Protein AF-A0A2I3GAI7-F1 (afdb_monomer_lite)

Radius of gyration: 13.67 Å; chains: 1; bounding box: 31×22×41 Å

Organism: Nomascus leucogenys (NCBI:txid61853)

Structure (mmCIF, N/CA/C/O backbone):
data_AF-A0A2I3GAI7-F1
#
_entry.id   AF-A0A2I3GAI7-F1
#
loop_
_atom_site.group_PDB
_atom_site.id
_atom_site.type_symbol
_atom_site.label_atom_id
_atom_site.label_alt_id
_atom_site.label_comp_id
_atom_site.label_asym_id
_atom_site.label_entity_id
_atom_site.label_seq_id
_atom_site.pdbx_PDB_ins_code
_atom_site.Cartn_x
_atom_site.Cartn_y
_atom_site.Cartn_z
_atom_site.occupancy
_atom_site.B_iso_or_equiv
_atom_site.auth_seq_id
_atom_site.auth_comp_id
_atom_site.auth_asym_id
_atom_site.auth_atom_id
_atom_site.pdbx_PDB_model_num
ATOM 1 N N . ILE A 1 1 ? 7.949 -14.761 -0.080 1.00 50.06 1 ILE A N 1
ATOM 2 C CA . ILE A 1 1 ? 8.715 -13.761 0.702 1.00 50.06 1 ILE A CA 1
ATOM 3 C C . ILE A 1 1 ? 8.992 -12.595 -0.250 1.00 50.06 1 ILE A C 1
ATOM 5 O O . ILE A 1 1 ? 9.192 -12.878 -1.424 1.00 50.06 1 ILE A O 1
ATOM 9 N N . SER A 1 2 ? 8.877 -11.343 0.221 1.00 53.00 2 SER A N 1
ATOM 10 C CA . SER A 1 2 ? 8.983 -10.068 -0.538 1.00 53.00 2 SER A CA 1
ATOM 11 C C . SER A 1 2 ? 7.683 -9.417 -1.057 1.00 53.00 2 SER A C 1
ATOM 13 O O . SER A 1 2 ? 7.713 -8.711 -2.057 1.00 53.00 2 SER A O 1
ATOM 15 N N . TYR A 1 3 ? 6.539 -9.589 -0.382 1.00 58.62 3 TYR A N 1
ATOM 16 C CA . TYR A 1 3 ? 5.337 -8.775 -0.671 1.00 58.62 3 TYR A CA 1
ATOM 17 C C . TYR A 1 3 ? 5.438 -7.362 -0.077 1.00 58.62 3 TYR A C 1
ATOM 19 O O . TYR A 1 3 ? 5.038 -6.386 -0.696 1.00 58.62 3 TYR A O 1
ATOM 27 N N . GLN A 1 4 ? 6.090 -7.243 1.081 1.00 67.38 4 GLN A N 1
ATOM 28 C CA . GLN A 1 4 ? 6.256 -5.978 1.796 1.00 67.38 4 GLN A CA 1
ATOM 29 C C . GLN A 1 4 ? 7.298 -5.041 1.165 1.00 67.38 4 GLN A C 1
ATOM 31 O O . GLN A 1 4 ? 7.312 -3.860 1.489 1.00 67.38 4 GLN A O 1
ATOM 36 N N . LEU A 1 5 ? 8.134 -5.525 0.236 1.00 78.56 5 LEU A N 1
ATOM 37 C CA . LEU A 1 5 ? 9.176 -4.705 -0.395 1.00 78.56 5 LEU A CA 1
ATOM 38 C C . LEU A 1 5 ? 8.577 -3.500 -1.140 1.00 78.56 5 LEU A C 1
ATOM 40 O O . LEU A 1 5 ? 9.119 -2.401 -1.087 1.00 78.56 5 LEU A O 1
ATOM 44 N N . TYR A 1 6 ? 7.419 -3.685 -1.783 1.00 81.19 6 TYR A N 1
ATOM 45 C CA . TYR A 1 6 ? 6.732 -2.610 -2.501 1.00 81.19 6 TYR A CA 1
ATOM 46 C C . TYR A 1 6 ? 6.011 -1.626 -1.578 1.00 81.19 6 TYR A C 1
ATOM 48 O O . TYR A 1 6 ? 5.659 -0.532 -2.014 1.00 81.19 6 TYR A O 1
ATOM 56 N N . ARG A 1 7 ? 5.820 -1.971 -0.301 1.00 80.44 7 ARG A N 1
ATOM 57 C CA . ARG A 1 7 ? 5.193 -1.082 0.682 1.00 80.44 7 ARG A CA 1
ATOM 58 C C . ARG A 1 7 ? 6.121 0.054 1.098 1.00 80.44 7 ARG A C 1
ATOM 60 O O . ARG A 1 7 ? 5.648 1.154 1.328 1.00 80.44 7 ARG A O 1
ATOM 67 N N . SER A 1 8 ? 7.433 -0.174 1.090 1.00 82.62 8 SER A N 1
ATOM 68 C CA . SER A 1 8 ? 8.442 0.861 1.362 1.00 82.62 8 SER A CA 1
ATOM 69 C C . SER A 1 8 ? 8.736 1.775 0.163 1.00 82.62 8 SER A C 1
ATOM 71 O O . SER A 1 8 ? 9.629 2.614 0.234 1.00 82.62 8 SER A O 1
ATOM 73 N N . THR A 1 9 ? 8.025 1.617 -0.958 1.00 87.00 9 THR A N 1
ATOM 74 C CA . THR A 1 9 ? 8.124 2.545 -2.098 1.00 87.00 9 THR A CA 1
ATOM 75 C C . THR A 1 9 ? 7.267 3.780 -1.854 1.00 87.00 9 THR A C 1
ATOM 77 O O . THR A 1 9 ? 6.319 3.716 -1.082 1.00 87.00 9 THR A O 1
ATOM 80 N N . THR A 1 10 ? 7.519 4.887 -2.558 1.00 88.38 10 THR A N 1
ATOM 81 C CA . THR A 1 10 ? 6.704 6.113 -2.445 1.00 88.38 10 THR A CA 1
ATOM 82 C C . THR A 1 10 ? 5.203 5.844 -2.609 1.00 88.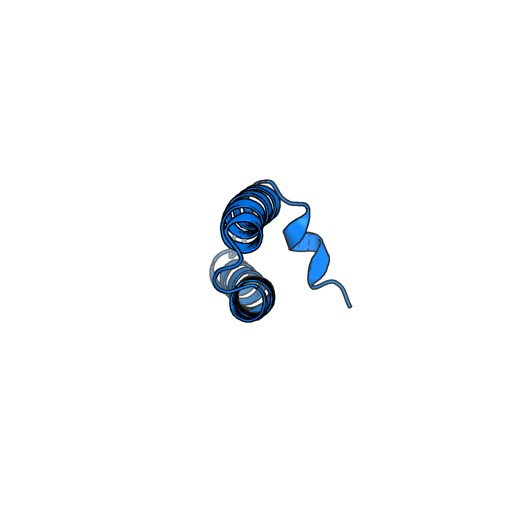38 10 THR A C 1
ATOM 84 O O . THR A 1 10 ? 4.397 6.373 -1.851 1.00 88.38 10 THR A O 1
ATOM 87 N N . LEU A 1 11 ? 4.824 4.963 -3.546 1.00 86.81 11 LEU A N 1
ATOM 88 C CA . LEU A 1 11 ? 3.429 4.564 -3.757 1.00 86.81 11 LEU A CA 1
ATOM 89 C C . LEU A 1 11 ? 2.875 3.743 -2.581 1.00 86.81 11 LEU A C 1
ATOM 91 O O . LEU A 1 11 ? 1.748 3.963 -2.146 1.00 86.81 11 LEU A O 1
ATOM 95 N N . GLY A 1 12 ? 3.664 2.796 -2.071 1.00 88.75 12 GLY A N 1
ATOM 96 C CA . GLY A 1 12 ? 3.286 1.977 -0.921 1.00 88.75 12 GLY A CA 1
ATOM 97 C C . GLY A 1 12 ? 3.195 2.775 0.383 1.00 88.75 12 GLY A C 1
ATOM 98 O O . GLY A 1 12 ? 2.324 2.498 1.205 1.00 88.75 12 GLY A O 1
ATOM 99 N N . ASN A 1 13 ? 4.047 3.786 0.558 1.00 90.06 13 ASN A N 1
ATOM 100 C CA . ASN A 1 13 ? 4.039 4.664 1.724 1.00 90.06 13 ASN A CA 1
ATOM 101 C C . ASN A 1 13 ? 2.796 5.558 1.723 1.00 90.06 13 ASN A C 1
ATOM 103 O O . ASN A 1 13 ? 2.056 5.541 2.698 1.00 90.06 13 ASN A O 1
ATOM 107 N N . GLY A 1 14 ? 2.482 6.210 0.596 1.00 90.75 14 GLY A N 1
ATOM 108 C CA . GLY A 1 14 ? 1.277 7.042 0.492 1.00 90.75 14 GLY A CA 1
ATOM 109 C C . GLY A 1 14 ? -0.024 6.253 0.686 1.00 90.75 14 GLY A C 1
ATOM 110 O O . GLY A 1 14 ? -0.976 6.749 1.292 1.00 90.75 14 GLY A O 1
ATOM 111 N N . LEU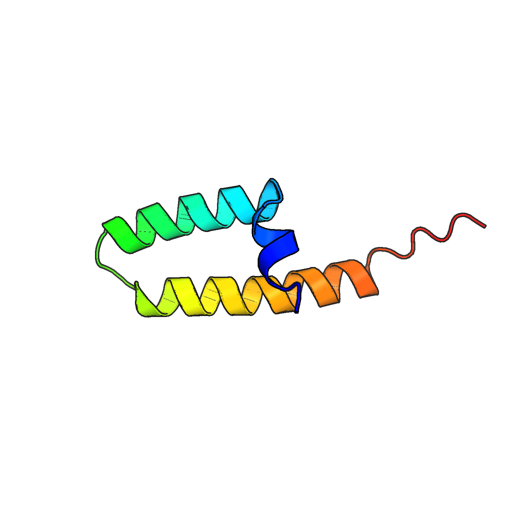 A 1 15 ? -0.064 4.990 0.236 1.00 89.06 15 LEU A N 1
ATOM 112 C CA . LEU A 1 15 ? -1.192 4.101 0.517 1.00 89.06 15 LEU A CA 1
ATOM 113 C C . LEU A 1 15 ? -1.300 3.778 2.013 1.00 89.06 15 LEU A C 1
ATOM 115 O O . LEU A 1 15 ? -2.400 3.801 2.554 1.00 89.06 15 LEU A O 1
ATOM 119 N N . GLN A 1 16 ? -0.183 3.476 2.680 1.00 88.12 16 GLN A N 1
ATOM 120 C CA . GLN A 1 16 ? -0.173 3.197 4.118 1.00 88.12 16 GLN A CA 1
ATOM 121 C C . GLN A 1 16 ? -0.590 4.418 4.936 1.00 88.12 16 GLN A C 1
ATOM 123 O O . GLN A 1 16 ? -1.436 4.268 5.805 1.00 88.12 16 GLN A O 1
ATOM 128 N N . GLU A 1 17 ? -0.100 5.614 4.607 1.00 90.69 17 GLU A N 1
ATOM 129 C CA . GLU A 1 17 ? -0.498 6.862 5.275 1.00 90.69 17 GLU A CA 1
ATOM 130 C C . GLU A 1 17 ? -2.008 7.114 5.146 1.00 90.69 17 GLU A C 1
ATOM 132 O O . GLU A 1 17 ? -2.679 7.389 6.140 1.00 90.69 17 GLU A O 1
ATOM 137 N N . SER A 1 18 ? -2.569 6.910 3.948 1.00 88.50 18 SER A N 1
ATOM 138 C CA . SER A 1 18 ? -4.017 7.025 3.711 1.00 88.50 18 SER A CA 1
ATOM 139 C C . SER A 1 18 ? -4.820 5.986 4.507 1.00 88.50 18 SER A C 1
ATOM 141 O O . SER A 1 18 ? -5.905 6.268 5.015 1.00 88.50 18 SER A O 1
ATOM 143 N N . LEU A 1 19 ? -4.299 4.760 4.617 1.00 87.62 19 LEU A N 1
ATOM 144 C CA . LEU A 1 19 ? -4.924 3.694 5.398 1.00 87.62 19 LEU A CA 1
ATOM 145 C C . LEU A 1 19 ? -4.814 3.939 6.905 1.00 87.62 19 LEU A C 1
ATOM 147 O O . LEU A 1 19 ? -5.751 3.610 7.623 1.00 87.62 19 LEU A O 1
ATOM 151 N N . ASP A 1 20 ? -3.724 4.534 7.384 1.00 87.75 20 ASP A N 1
ATOM 152 C CA . ASP A 1 20 ? -3.547 4.928 8.782 1.00 87.75 20 ASP A CA 1
ATOM 153 C C . ASP A 1 20 ? -4.574 5.987 9.197 1.00 87.75 20 ASP A C 1
ATOM 155 O O . ASP A 1 20 ? -5.152 5.895 10.279 1.00 87.75 20 ASP A O 1
ATOM 159 N N . GLU A 1 21 ? -4.873 6.961 8.332 1.00 85.50 21 GLU A N 1
ATOM 160 C CA . GLU A 1 21 ? -5.953 7.925 8.585 1.00 85.50 21 GLU A CA 1
ATOM 161 C C . GLU A 1 21 ? -7.330 7.249 8.667 1.00 85.50 21 GLU A C 1
ATOM 163 O O . GLU A 1 21 ? -8.119 7.544 9.570 1.00 85.50 21 GLU A O 1
ATOM 168 N N . LEU A 1 22 ? -7.597 6.278 7.789 1.00 81.94 22 LEU A N 1
ATOM 169 C CA . LEU A 1 22 ? -8.830 5.487 7.825 1.00 81.94 22 LEU A CA 1
ATOM 170 C C . LEU A 1 22 ? -8.912 4.626 9.095 1.00 81.94 22 LEU A C 1
ATOM 172 O O . LEU A 1 22 ? -9.944 4.620 9.761 1.00 81.94 22 LEU A O 1
ATOM 176 N N . ILE A 1 23 ? -7.820 3.976 9.501 1.00 82.88 23 ILE A N 1
ATOM 177 C CA . ILE A 1 23 ? -7.753 3.178 10.736 1.00 82.88 23 ILE A CA 1
ATOM 178 C C . ILE A 1 23 ? -7.962 4.062 11.975 1.00 82.88 23 ILE A C 1
ATOM 180 O O . ILE A 1 23 ? -8.675 3.663 12.899 1.00 82.88 23 ILE A O 1
ATOM 184 N N . LYS A 1 24 ? -7.392 5.277 11.999 1.00 80.56 24 LYS A N 1
ATOM 185 C CA . LYS A 1 24 ? -7.568 6.250 13.094 1.00 80.56 24 LYS A CA 1
ATOM 186 C C . LYS A 1 24 ? -9.016 6.684 13.276 1.00 80.56 24 LYS A C 1
ATOM 188 O O . LYS A 1 24 ? -9.426 6.942 14.404 1.00 80.56 24 LYS A O 1
ATOM 193 N N . SER A 1 25 ? -9.806 6.704 12.203 1.00 80.62 25 SER A 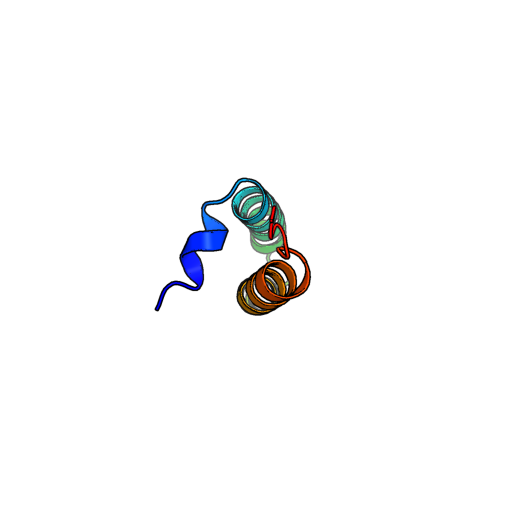N 1
ATOM 194 C CA . SER A 1 25 ? -11.246 6.972 12.286 1.00 80.62 25 SER A CA 1
ATOM 195 C C . SER A 1 25 ? -12.047 5.849 12.976 1.00 80.62 25 SER A C 1
ATOM 197 O O . SER A 1 25 ? -13.260 5.969 13.125 1.00 80.62 25 SER A O 1
ATOM 199 N N . GLN A 1 26 ? -11.389 4.751 13.392 1.00 68.50 26 GLN A N 1
ATOM 200 C CA . GLN A 1 26 ? -11.967 3.488 13.884 1.00 68.50 26 GLN A CA 1
ATOM 201 C C . GLN A 1 26 ? -12.947 2.809 12.921 1.00 68.50 26 GLN A C 1
ATOM 203 O O . GLN A 1 26 ? -13.515 1.760 13.233 1.00 68.50 26 GLN A O 1
ATOM 208 N N . GLN A 1 27 ? -13.115 3.351 11.720 1.00 63.41 27 GLN A N 1
ATOM 209 C CA . GLN A 1 27 ? -13.885 2.722 10.674 1.00 63.41 27 GLN A CA 1
ATOM 210 C C . GLN A 1 27 ? -12.932 1.880 9.816 1.00 63.41 27 GLN A C 1
ATOM 212 O O . GLN A 1 27 ? -11.942 2.366 9.282 1.00 63.41 27 GLN A O 1
ATOM 217 N N . PHE A 1 28 ? -13.243 0.592 9.664 1.00 71.44 28 PHE A N 1
ATOM 218 C CA . PHE A 1 28 ? -12.637 -0.280 8.649 1.00 71.44 28 PHE A CA 1
ATOM 219 C C . PHE A 1 28 ? -11.180 -0.749 8.868 1.00 71.44 28 PHE A C 1
ATOM 221 O O . PHE A 1 28 ? -10.487 -1.065 7.900 1.00 71.44 28 PHE A O 1
ATOM 228 N N . THR A 1 29 ? -10.733 -0.947 10.114 1.00 76.19 29 THR A N 1
ATOM 229 C CA . THR A 1 29 ? -9.395 -1.510 10.421 1.00 76.19 29 THR A CA 1
ATOM 230 C C . THR A 1 29 ? -9.121 -2.846 9.719 1.00 76.19 29 THR A C 1
ATOM 232 O O . THR A 1 29 ? -8.050 -3.066 9.155 1.00 76.19 29 THR A O 1
ATOM 235 N N . GLN A 1 30 ? -10.118 -3.734 9.687 1.00 77.00 30 GLN A N 1
ATOM 236 C CA . GLN A 1 30 ? -10.001 -5.031 9.014 1.00 77.00 30 GLN A CA 1
ATOM 237 C C . GLN A 1 30 ? -9.898 -4.886 7.486 1.00 77.00 30 GLN A C 1
ATOM 239 O O . GLN A 1 30 ? -9.220 -5.675 6.827 1.00 77.00 30 GLN A O 1
ATOM 244 N N . LEU A 1 31 ? -10.556 -3.872 6.915 1.00 84.19 31 LEU A N 1
ATOM 245 C CA . LEU A 1 31 ? -10.553 -3.613 5.477 1.00 84.19 31 LEU A CA 1
ATOM 246 C C . LEU A 1 31 ? -9.207 -3.042 5.023 1.00 84.19 31 LEU A C 1
ATOM 248 O O . LEU A 1 31 ? -8.714 -3.431 3.970 1.00 84.19 31 LEU A O 1
ATOM 252 N N . ALA A 1 32 ? -8.579 -2.185 5.830 1.00 83.06 32 ALA A N 1
ATOM 253 C CA . ALA A 1 32 ? -7.278 -1.598 5.515 1.00 83.06 32 ALA A CA 1
ATOM 254 C C . ALA A 1 32 ? -6.192 -2.668 5.296 1.00 83.06 32 ALA A C 1
ATOM 256 O O . ALA A 1 32 ? -5.436 -2.624 4.322 1.0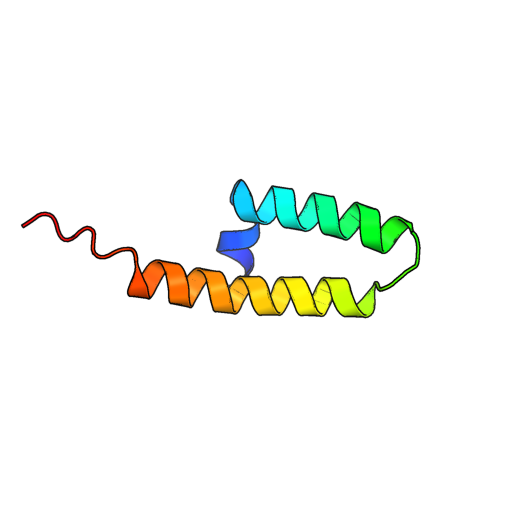0 83.06 32 ALA A O 1
ATOM 257 N N . LEU A 1 33 ? -6.179 -3.703 6.141 1.00 82.81 33 LEU A N 1
ATOM 258 C CA . LEU A 1 33 ? -5.312 -4.873 5.968 1.00 82.81 33 LEU A CA 1
ATOM 259 C C . LEU A 1 33 ? -5.601 -5.633 4.665 1.00 82.81 33 LEU A C 1
ATOM 261 O O . LEU A 1 33 ? -4.667 -6.053 3.979 1.00 82.81 33 LEU A O 1
ATOM 265 N N . GLN A 1 34 ? -6.875 -5.790 4.295 1.00 86.38 34 GLN A N 1
ATOM 266 C CA . GLN A 1 34 ? -7.265 -6.429 3.032 1.00 86.38 34 GLN A CA 1
ATOM 267 C C . GLN A 1 34 ? -6.814 -5.609 1.815 1.00 86.38 34 GLN A C 1
ATOM 269 O O . GLN A 1 34 ? -6.303 -6.179 0.851 1.00 86.38 34 GLN A O 1
ATOM 274 N N . VAL A 1 35 ? -6.927 -4.280 1.874 1.00 87.75 35 VAL A N 1
ATOM 275 C CA . VAL A 1 35 ? -6.456 -3.373 0.816 1.00 87.75 35 VAL A CA 1
ATOM 276 C C . VAL A 1 35 ? -4.943 -3.489 0.631 1.00 87.75 35 VAL A C 1
ATOM 278 O O . VAL A 1 35 ? -4.478 -3.604 -0.501 1.00 87.75 35 VAL A O 1
ATOM 281 N N . LEU A 1 36 ? -4.174 -3.557 1.721 1.00 85.50 36 LEU A N 1
ATOM 282 C CA . LEU A 1 36 ? -2.725 -3.773 1.662 1.00 85.50 36 LEU A CA 1
ATOM 283 C C . LEU A 1 36 ? -2.350 -5.107 1.001 1.00 85.50 36 LEU A C 1
ATOM 285 O O . LEU A 1 36 ? -1.442 -5.162 0.174 1.00 85.50 36 LEU A O 1
ATOM 289 N N . LEU A 1 37 ? -3.066 -6.186 1.321 1.00 87.19 37 LEU A N 1
ATOM 290 C CA . LEU A 1 37 ? -2.852 -7.486 0.677 1.00 87.19 37 LEU A CA 1
ATOM 291 C C . LEU A 1 37 ? -3.225 -7.465 -0.812 1.00 87.19 37 LEU A C 1
ATOM 293 O O . LEU A 1 37 ? -2.567 -8.115 -1.629 1.00 87.19 37 LEU A O 1
ATOM 297 N N . GLN A 1 38 ? -4.272 -6.726 -1.179 1.00 87.94 38 GLN A N 1
ATOM 298 C CA . GLN A 1 38 ? -4.670 -6.562 -2.574 1.00 87.94 38 GLN A CA 1
ATOM 299 C C . GLN A 1 38 ? -3.647 -5.727 -3.354 1.00 87.94 38 GLN A C 1
ATOM 301 O O . GLN A 1 38 ? -3.326 -6.067 -4.495 1.00 87.94 38 GLN A O 1
ATOM 306 N N . PHE A 1 39 ? -3.088 -4.690 -2.730 1.00 87.25 39 PHE A N 1
ATOM 307 C CA . PHE A 1 39 ? -2.009 -3.887 -3.294 1.00 87.25 39 PHE A CA 1
ATOM 308 C C . PHE A 1 39 ? -0.777 -4.741 -3.613 1.00 87.25 39 PHE A C 1
ATOM 310 O O . PHE A 1 39 ? -0.289 -4.696 -4.743 1.00 87.25 39 PHE A O 1
ATOM 317 N N . ASP A 1 40 ? -0.339 -5.595 -2.681 1.00 86.50 40 ASP A N 1
ATOM 318 C CA . ASP A 1 40 ? 0.814 -6.485 -2.887 1.00 86.50 40 ASP A CA 1
ATOM 319 C C . ASP A 1 40 ? 0.640 -7.395 -4.125 1.00 86.50 40 ASP A C 1
ATOM 321 O O . ASP A 1 40 ? 1.595 -7.668 -4.860 1.00 86.50 40 ASP A O 1
ATOM 325 N N . LYS A 1 41 ? -0.588 -7.859 -4.395 1.00 86.81 41 LYS A N 1
ATOM 326 C CA . LYS A 1 41 ? -0.907 -8.662 -5.590 1.00 86.81 41 LYS A CA 1
ATOM 327 C C . LYS A 1 41 ? -0.945 -7.807 -6.858 1.00 86.81 41 LYS A C 1
ATOM 329 O O . LYS A 1 41 ? -0.370 -8.190 -7.881 1.00 86.81 41 LYS A O 1
ATOM 334 N N . ALA A 1 42 ? -1.619 -6.661 -6.793 1.00 86.75 42 ALA A N 1
ATOM 335 C CA . ALA A 1 42 ? -1.835 -5.778 -7.933 1.00 86.75 42 ALA A CA 1
ATOM 336 C C . ALA A 1 42 ? -0.529 -5.157 -8.442 1.00 86.75 42 ALA A C 1
ATOM 338 O O . ALA A 1 42 ? -0.315 -5.102 -9.657 1.00 86.75 42 ALA A O 1
ATOM 339 N N . ILE A 1 43 ? 0.367 -4.746 -7.537 1.00 84.56 43 ILE A N 1
ATOM 340 C CA . ILE A 1 43 ? 1.650 -4.136 -7.895 1.00 84.56 43 ILE A CA 1
ATOM 341 C C . ILE A 1 43 ? 2.545 -5.144 -8.618 1.00 84.56 43 ILE A C 1
ATOM 343 O O . ILE A 1 43 ? 3.098 -4.831 -9.666 1.00 84.56 43 ILE A O 1
ATOM 347 N N . LYS A 1 44 ? 2.594 -6.397 -8.149 1.00 81.44 44 LYS A N 1
ATOM 348 C CA . LYS A 1 44 ? 3.360 -7.467 -8.795 1.00 81.44 44 LYS A CA 1
ATOM 349 C C . LYS A 1 44 ? 2.848 -7.756 -10.205 1.00 81.44 44 LYS A C 1
ATOM 351 O O . LYS A 1 44 ? 3.647 -7.824 -11.135 1.00 81.44 44 LYS A O 1
ATOM 356 N N . SER A 1 45 ? 1.531 -7.919 -10.365 1.00 83.19 45 SER A N 1
ATOM 357 C CA . SER A 1 45 ? 0.930 -8.167 -11.684 1.00 83.19 45 SER A CA 1
ATOM 358 C C . SER A 1 45 ? 1.179 -6.996 -12.629 1.00 83.19 45 SER A C 1
ATOM 360 O O . SER A 1 45 ? 1.583 -7.195 -13.769 1.00 83.19 45 SER A O 1
ATOM 362 N N . SER A 1 46 ? 1.000 -5.770 -12.139 1.00 83.44 46 SER A N 1
ATOM 363 C CA . SER A 1 46 ? 1.198 -4.562 -12.936 1.00 83.44 46 SER A CA 1
ATOM 364 C C . SER A 1 46 ? 2.652 -4.389 -13.354 1.00 83.44 46 SER A C 1
ATOM 366 O O . SER A 1 46 ? 2.901 -4.080 -14.511 1.00 83.44 46 SER A O 1
ATOM 368 N N . LEU A 1 47 ? 3.611 -4.624 -12.456 1.00 79.81 47 LEU A N 1
ATOM 369 C CA . LEU A 1 47 ? 5.035 -4.562 -12.780 1.00 79.81 47 LEU A CA 1
ATOM 370 C C . LEU A 1 47 ? 5.412 -5.654 -13.788 1.00 79.81 47 LEU A C 1
ATOM 372 O O . LEU A 1 47 ? 6.051 -5.351 -14.785 1.00 79.81 47 LEU A O 1
ATOM 376 N N . ALA A 1 48 ? 4.955 -6.894 -13.596 1.00 78.94 48 ALA A N 1
ATOM 377 C CA . ALA A 1 48 ? 5.239 -7.992 -14.522 1.00 78.94 48 ALA A CA 1
ATOM 378 C C . ALA A 1 48 ? 4.613 -7.793 -15.916 1.00 78.94 48 ALA A C 1
ATOM 380 O O . ALA A 1 48 ? 5.200 -8.196 -16.916 1.00 78.94 48 ALA A O 1
ATOM 381 N N . GLN A 1 49 ? 3.425 -7.185 -15.994 1.00 76.81 49 GLN A N 1
ATOM 382 C CA . GLN A 1 49 ? 2.721 -6.959 -17.260 1.00 76.81 49 GLN A CA 1
ATOM 383 C C . GLN A 1 4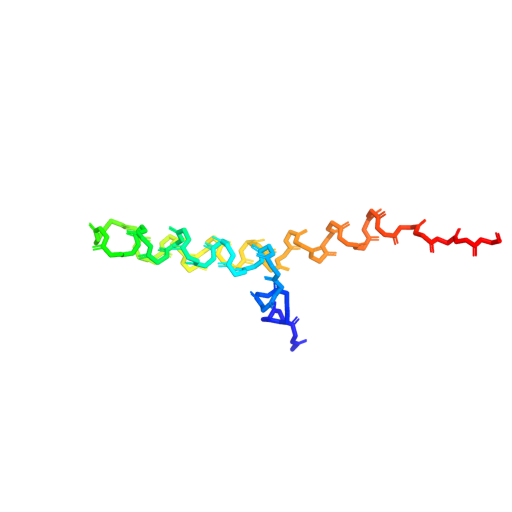9 ? 3.139 -5.664 -17.965 1.00 76.81 49 GLN A C 1
ATOM 385 O O . GLN A 1 49 ? 3.176 -5.632 -19.194 1.00 76.81 49 GLN A O 1
ATOM 390 N N . ARG A 1 50 ? 3.421 -4.589 -17.215 1.00 69.94 50 ARG A N 1
ATOM 391 C CA . ARG A 1 50 ? 3.726 -3.262 -17.775 1.00 69.94 50 ARG A CA 1
ATOM 392 C C . ARG A 1 50 ? 5.213 -2.956 -17.862 1.00 69.94 50 ARG A C 1
ATOM 394 O O . ARG A 1 50 ? 5.591 -2.214 -18.762 1.00 69.94 50 ARG A O 1
ATOM 401 N N . ILE A 1 51 ? 6.070 -3.522 -17.004 1.00 65.38 51 ILE A N 1
ATOM 402 C CA . ILE A 1 51 ? 7.526 -3.405 -17.175 1.00 65.38 51 ILE A CA 1
ATOM 403 C C . ILE A 1 51 ? 7.961 -4.418 -18.228 1.00 65.38 51 ILE A C 1
ATOM 405 O O . ILE A 1 51 ? 8.564 -5.451 -17.958 1.00 65.38 51 ILE A O 1
ATOM 409 N N . ARG A 1 52 ? 7.651 -4.079 -19.473 1.00 59.16 52 ARG A N 1
ATOM 410 C CA . ARG A 1 52 ? 8.311 -4.601 -20.660 1.00 59.16 52 ARG A CA 1
ATOM 411 C C . ARG A 1 52 ? 9.246 -3.512 -21.186 1.00 59.16 52 ARG A C 1
ATOM 413 O O . ARG A 1 52 ? 9.233 -3.198 -22.365 1.00 59.16 52 ARG A O 1
ATOM 420 N N . ASN A 1 53 ? 10.070 -2.940 -20.304 1.00 58.44 53 ASN A N 1
ATOM 421 C CA . ASN A 1 53 ? 11.243 -2.162 -20.712 1.00 58.44 53 ASN A CA 1
ATOM 422 C C . ASN A 1 53 ? 12.330 -3.148 -21.148 1.00 58.44 53 ASN A C 1
ATOM 424 O O . ASN A 1 53 ? 13.373 -3.283 -20.515 1.00 58.44 53 ASN A O 1
ATOM 428 N N . ARG A 1 54 ? 12.037 -3.911 -22.202 1.00 51.53 54 ARG A N 1
ATOM 429 C CA . ARG A 1 54 ? 13.066 -4.563 -22.993 1.00 51.53 54 ARG A CA 1
ATOM 430 C C . ARG A 1 54 ? 13.485 -3.510 -24.012 1.00 51.53 54 ARG A C 1
ATOM 432 O O . ARG A 1 54 ? 12.894 -3.423 -25.081 1.00 51.53 54 ARG A O 1
ATOM 439 N N . ASN A 1 55 ? 14.424 -2.658 -23.614 1.00 47.19 55 ASN A N 1
ATOM 440 C CA . ASN A 1 55 ? 15.284 -2.013 -24.593 1.00 47.19 55 ASN A CA 1
ATOM 441 C C . ASN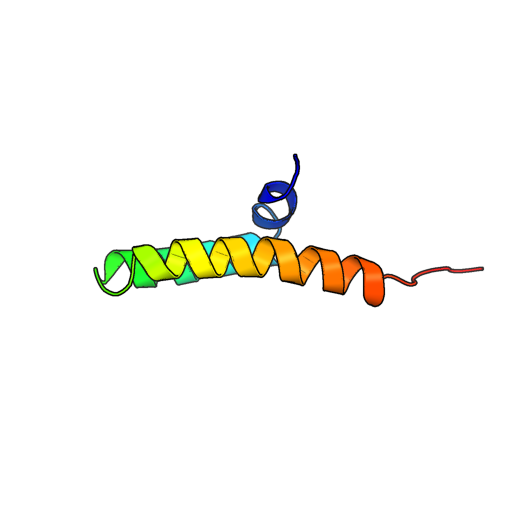 A 1 55 ? 16.115 -3.160 -25.186 1.00 47.19 55 ASN A C 1
ATOM 443 O O . ASN A 1 55 ? 16.972 -3.707 -24.490 1.00 47.19 55 ASN A O 1
ATOM 447 N N . GLU A 1 56 ? 15.735 -3.609 -26.383 1.00 40.94 56 GLU A N 1
ATOM 448 C CA . GLU A 1 56 ? 16.682 -4.230 -27.317 1.00 40.94 56 GLU A CA 1
ATOM 449 C C . GLU A 1 56 ? 17.528 -3.132 -27.967 1.00 40.94 56 GLU A C 1
ATOM 451 O O . GLU A 1 56 ? 16.991 -2.010 -28.136 1.00 40.94 56 GLU A O 1
#

Sequence (56 aa):
ISYQLYRSTTLGNGLQESLDELIKSQQFTQLALQVLLQFDKAIKSSLAQRIRNRNE

pLDDT: mean 78.15, std 12.44, range [40.94, 90.75]

InterPro domains:
  IPR003194 Transcription initiation factor IIA, gamma subunit [PTHR10966] (3-54)
  IPR009083 Transcription factor IIA, alpha-helical domain [G3DSA:1.10.287.190] (2-52)
  IPR015872 Transcription initiation factor IIA, gamma subunit, N-terminal [PF02268] (2-47)

Secondary structure (DSSP, 8-state):
--SGGGGGSHHHHHHHHHHHHHHHTTS-HHHHHHHHHHHHHHHHHHHHHH------

Foldseek 3Di:
DPLCVCLPDPVNVVLVVVLVVCVVVVPQVVVSVVVSVVCSVVVVVCCVVVPPPPPD